Protein AF-A0A1I3AKM0-F1 (afdb_monomer_lite)

Secondary structure (DSSP, 8-state):
---HHHHHHT--TTTHHHHHHHHHHHHTT-HHHHHHHHHHHHHTS-SSHHHHHHHHHHHHHHHHHHHHHH-----PPPP---PPPHHHHHHHHHHHHHHTT-

Foldseek 3Di:
DDDLVVLLVPADPVCNVLSVVLVVCVVVLVLQVSLVSLVVSLVPDDDDPSSVVSVVSSVVSVVSVVCVVPNDDDPDDPPPPPDPDVVVVVVVVVVVVVVVVD

Sequence (102 aa):
MKTMHEILMVAPPQQVTRCKIAMVEMAHGYWAAAAATLENAINESEAGEWTLDCMQMRDFCMAMDKVKSEGIRGVEKPERRERPDASRVLVETAARVTLLHR

pLDDT: mean 85.93, std 16.94, range [49.41, 98.69]

Structure (mmCIF, N/CA/C/O backbone):
data_AF-A0A1I3AKM0-F1
#
_entry.id   AF-A0A1I3AKM0-F1
#
loop_
_atom_site.group_PDB
_atom_site.id
_atom_site.type_symbol
_atom_site.label_atom_id
_atom_site.label_alt_id
_atom_site.label_comp_id
_atom_site.label_asym_id
_atom_site.label_entity_id
_atom_site.label_seq_id
_atom_site.pdbx_PDB_ins_code
_atom_site.Cartn_x
_atom_site.Cartn_y
_atom_site.Cartn_z
_atom_site.occupancy
_atom_site.B_iso_or_equiv
_atom_site.auth_seq_id
_atom_site.auth_comp_id
_atom_site.auth_asym_id
_atom_site.auth_atom_id
_atom_site.pdbx_PDB_model_num
ATOM 1 N N . MET A 1 1 ? 9.129 9.542 3.952 1.00 86.44 1 MET A N 1
ATOM 2 C CA . MET A 1 1 ? 8.201 8.398 3.899 1.00 86.44 1 MET A CA 1
ATOM 3 C C . MET A 1 1 ? 8.660 7.387 4.932 1.00 86.44 1 MET A C 1
ATOM 5 O O . MET A 1 1 ? 9.835 7.032 4.899 1.00 86.44 1 MET A O 1
ATOM 9 N N . LYS A 1 2 ? 7.783 6.988 5.860 1.00 94.50 2 LYS A N 1
ATOM 10 C CA . LYS A 1 2 ? 8.059 5.897 6.808 1.00 94.50 2 LYS A CA 1
ATOM 11 C C . LYS A 1 2 ? 8.116 4.556 6.077 1.00 94.50 2 LYS A C 1
ATOM 13 O O . LYS A 1 2 ? 7.520 4.397 5.015 1.00 94.50 2 LYS A O 1
ATOM 18 N N . THR A 1 3 ? 8.819 3.588 6.640 1.00 96.75 3 THR A N 1
ATOM 19 C CA . THR A 1 3 ? 8.796 2.195 6.182 1.00 96.75 3 THR A CA 1
ATOM 20 C C . THR A 1 3 ? 7.476 1.521 6.559 1.00 96.75 3 THR A C 1
ATOM 22 O O . THR A 1 3 ? 6.804 1.919 7.511 1.00 96.75 3 THR A O 1
ATOM 25 N N . MET A 1 4 ? 7.115 0.441 5.857 1.00 97.12 4 MET A N 1
ATOM 26 C CA . MET A 1 4 ? 5.897 -0.313 6.182 1.00 97.12 4 MET A CA 1
ATOM 27 C C . MET A 1 4 ? 5.941 -0.910 7.600 1.00 97.12 4 MET A C 1
ATOM 29 O O . MET A 1 4 ? 4.913 -1.001 8.269 1.00 97.12 4 MET A O 1
ATOM 33 N N . HIS A 1 5 ? 7.134 -1.268 8.091 1.00 97.31 5 HIS A N 1
ATOM 34 C CA . HIS A 1 5 ? 7.315 -1.744 9.461 1.00 97.31 5 HIS A CA 1
ATOM 35 C C . HIS A 1 5 ? 7.031 -0.641 10.491 1.00 97.31 5 HIS A C 1
ATOM 37 O O . HIS A 1 5 ? 6.299 -0.878 11.446 1.00 97.31 5 HIS A O 1
ATOM 43 N N . GLU A 1 6 ? 7.538 0.576 10.282 1.00 98.06 6 GLU A N 1
ATOM 44 C CA . GLU A 1 6 ? 7.248 1.712 11.168 1.00 98.06 6 GLU A CA 1
ATOM 45 C C . GLU A 1 6 ? 5.752 2.048 11.188 1.00 98.06 6 GLU A C 1
ATOM 47 O O . GLU A 1 6 ? 5.199 2.273 12.261 1.00 98.06 6 GLU A O 1
ATOM 52 N N . ILE A 1 7 ? 5.080 2.009 10.031 1.00 98.00 7 ILE A N 1
ATOM 53 C CA . ILE A 1 7 ? 3.623 2.204 9.924 1.00 98.00 7 ILE A CA 1
ATOM 54 C C . ILE A 1 7 ? 2.862 1.124 10.706 1.00 98.00 7 ILE A C 1
ATOM 56 O O . ILE A 1 7 ? 1.887 1.428 11.390 1.00 98.00 7 ILE A O 1
ATOM 60 N N . LEU A 1 8 ? 3.313 -0.133 10.640 1.00 97.94 8 LEU A N 1
ATOM 61 C CA . LEU A 1 8 ? 2.723 -1.242 11.391 1.00 97.94 8 LEU A CA 1
ATOM 62 C C . LEU A 1 8 ? 2.869 -1.057 12.910 1.00 97.94 8 LEU A C 1
ATOM 64 O O . LEU A 1 8 ? 1.934 -1.363 13.646 1.00 97.94 8 LEU A O 1
ATOM 68 N N . MET A 1 9 ? 4.015 -0.563 13.387 1.00 97.88 9 MET A N 1
ATOM 69 C CA . MET A 1 9 ? 4.286 -0.414 14.825 1.00 97.88 9 MET A CA 1
ATOM 70 C C . MET A 1 9 ? 3.399 0.626 15.516 1.00 97.88 9 MET A C 1
ATOM 72 O O . MET A 1 9 ? 3.219 0.558 16.730 1.00 97.88 9 MET A O 1
ATOM 76 N N . VAL A 1 10 ? 2.836 1.565 14.755 1.00 97.44 10 VAL A N 1
ATOM 77 C CA . VAL A 1 10 ? 1.906 2.591 15.253 1.00 97.44 10 VAL A CA 1
ATOM 78 C C . VAL A 1 10 ? 0.479 2.407 14.725 1.00 97.44 10 VAL A C 1
ATOM 80 O O . VAL A 1 10 ? -0.344 3.312 14.844 1.00 97.44 10 VAL A O 1
ATOM 83 N N . ALA A 1 11 ? 0.172 1.253 14.126 1.00 97.12 11 ALA A N 1
ATOM 84 C CA . ALA A 1 11 ? -1.141 1.002 13.548 1.00 97.12 11 ALA A CA 1
ATOM 85 C C . ALA A 1 11 ? -2.236 0.875 14.623 1.00 97.12 11 ALA A C 1
ATOM 87 O O . ALA A 1 11 ? -2.015 0.219 15.648 1.00 97.12 11 ALA A O 1
ATOM 88 N N . PRO A 1 12 ? -3.447 1.413 14.375 1.00 96.50 12 PRO A N 1
ATOM 89 C CA . PRO A 1 12 ? -4.612 1.118 15.199 1.00 96.50 12 PRO A CA 1
ATOM 90 C C . PRO A 1 12 ? -4.834 -0.400 15.300 1.00 96.50 12 PRO A C 1
ATOM 92 O O . PRO A 1 12 ? -4.653 -1.097 14.294 1.00 96.50 12 PRO A O 1
ATOM 95 N N . PRO A 1 13 ? -5.267 -0.941 16.457 1.00 96.50 13 PRO A N 1
ATOM 96 C CA . PRO A 1 13 ? -5.420 -2.386 16.650 1.00 96.50 13 PRO A CA 1
ATOM 97 C C . PRO A 1 13 ? -6.241 -3.083 15.556 1.00 96.50 13 PRO A C 1
ATOM 99 O O . PRO A 1 13 ? -5.897 -4.183 15.126 1.00 96.50 13 PRO A O 1
ATOM 102 N N . GLN A 1 14 ? -7.287 -2.419 15.058 1.00 96.56 14 GLN A N 1
ATOM 103 C CA . GLN A 1 14 ? -8.177 -2.918 14.007 1.00 96.56 14 GLN A CA 1
ATOM 104 C C . GLN A 1 14 ? -7.475 -3.058 12.646 1.00 96.56 14 GLN A C 1
ATOM 106 O O . GLN A 1 14 ? -7.891 -3.870 11.823 1.00 96.56 14 GLN A O 1
ATOM 111 N N . GLN A 1 15 ? -6.396 -2.307 12.412 1.00 98.06 15 GLN A N 1
ATOM 112 C CA . GLN A 1 15 ? -5.675 -2.269 11.137 1.00 98.06 15 GLN A CA 1
ATOM 113 C C . GLN A 1 15 ? -4.368 -3.069 11.143 1.00 98.06 15 GLN A C 1
ATOM 115 O O . GLN A 1 15 ? -3.795 -3.307 10.080 1.00 98.06 15 GLN A O 1
ATOM 120 N N . VAL A 1 16 ? -3.920 -3.570 12.302 1.00 98.00 16 VAL A N 1
ATOM 121 C CA . VAL A 1 16 ? -2.681 -4.362 12.434 1.00 98.00 16 VAL A CA 1
ATOM 122 C C . VAL A 1 16 ? -2.635 -5.526 11.440 1.00 98.00 16 VAL A C 1
ATOM 124 O O . VAL A 1 16 ? -1.611 -5.755 10.794 1.00 98.00 16 VAL A O 1
ATOM 127 N N . THR A 1 17 ? -3.739 -6.260 11.282 1.00 98.12 17 THR A N 1
ATOM 128 C CA . THR A 1 17 ? -3.807 -7.388 10.341 1.00 98.12 17 THR A CA 1
ATOM 129 C C . THR A 1 17 ? -3.665 -6.925 8.893 1.00 98.12 17 THR A C 1
ATOM 131 O O . THR A 1 17 ? -2.900 -7.531 8.144 1.00 98.12 17 THR A O 1
ATOM 134 N N . ARG A 1 18 ? -4.317 -5.822 8.498 1.00 97.38 18 ARG A N 1
ATOM 135 C CA . ARG A 1 18 ? -4.186 -5.268 7.140 1.00 97.38 18 ARG A CA 1
ATOM 136 C C . ARG A 1 18 ? -2.773 -4.779 6.858 1.00 97.38 18 ARG A C 1
ATOM 138 O O . ARG A 1 18 ? -2.239 -5.078 5.797 1.00 97.38 18 ARG A O 1
ATOM 145 N N . CYS A 1 19 ? -2.122 -4.127 7.820 1.00 97.94 19 CYS A N 1
ATOM 146 C CA . CYS A 1 19 ? -0.722 -3.729 7.677 1.00 97.94 19 CYS A CA 1
ATOM 147 C C . CYS A 1 19 ? 0.210 -4.927 7.479 1.00 97.94 19 CYS A C 1
ATOM 149 O O . CYS A 1 19 ? 1.123 -4.864 6.659 1.00 97.94 19 CYS A O 1
ATOM 151 N N . LYS A 1 20 ? -0.021 -6.036 8.192 1.00 98.50 20 LYS A N 1
ATOM 152 C CA . LYS A 1 20 ? 0.755 -7.269 7.995 1.00 98.50 20 LYS A CA 1
ATOM 153 C C . LYS A 1 20 ? 0.538 -7.860 6.603 1.00 98.50 20 LYS A C 1
ATOM 155 O O . LYS A 1 20 ? 1.512 -8.269 5.980 1.00 98.50 20 LYS A O 1
ATOM 160 N N . ILE A 1 21 ? -0.705 -7.876 6.116 1.00 98.50 21 ILE A N 1
ATOM 161 C CA . ILE A 1 21 ? -1.033 -8.337 4.759 1.00 9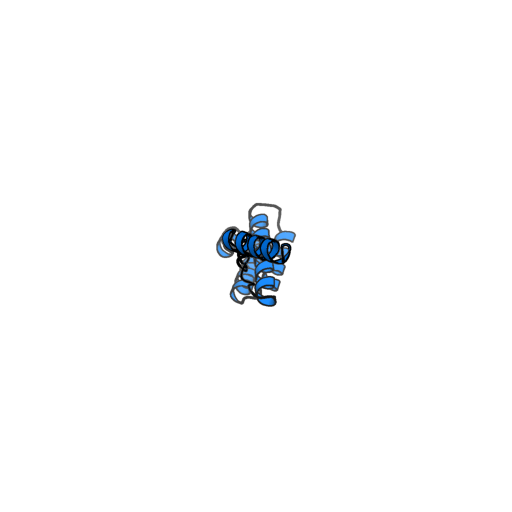8.50 21 ILE A CA 1
ATOM 162 C C . ILE A 1 21 ? -0.321 -7.466 3.720 1.00 98.50 21 ILE A C 1
ATOM 164 O O . ILE A 1 21 ? 0.440 -8.003 2.921 1.00 98.50 21 ILE A O 1
ATOM 168 N N . ALA A 1 22 ? -0.462 -6.140 3.802 1.00 98.38 22 ALA A N 1
ATOM 169 C CA . ALA A 1 22 ? 0.203 -5.210 2.891 1.00 98.38 22 ALA A CA 1
ATOM 170 C C . ALA A 1 22 ? 1.730 -5.405 2.887 1.00 98.38 22 ALA A C 1
ATOM 172 O O . ALA A 1 22 ? 2.351 -5.454 1.830 1.00 98.38 22 ALA A O 1
ATOM 173 N N . MET A 1 23 ? 2.346 -5.602 4.059 1.00 98.06 23 MET A N 1
ATOM 174 C CA . MET A 1 23 ? 3.785 -5.862 4.166 1.00 98.06 23 MET A CA 1
ATOM 175 C C . MET A 1 23 ? 4.207 -7.154 3.445 1.00 98.06 23 MET A C 1
ATOM 177 O O . MET A 1 23 ? 5.254 -7.181 2.798 1.00 98.06 23 MET A O 1
ATOM 181 N N . VAL A 1 24 ? 3.395 -8.212 3.523 1.00 98.50 24 VAL A N 1
ATOM 182 C CA . VAL A 1 24 ? 3.634 -9.475 2.805 1.00 98.50 24 VAL A CA 1
ATOM 183 C C . VAL A 1 24 ? 3.430 -9.296 1.298 1.00 98.50 24 VAL A C 1
ATOM 185 O O . VAL A 1 24 ? 4.276 -9.720 0.514 1.00 98.50 24 VAL A O 1
ATOM 188 N N . GLU A 1 25 ? 2.362 -8.619 0.873 1.00 98.50 25 GLU A N 1
ATOM 189 C CA . GLU A 1 25 ? 2.096 -8.314 -0.541 1.00 98.50 25 GLU A CA 1
ATOM 190 C C . GLU A 1 25 ? 3.250 -7.525 -1.174 1.00 98.50 25 GLU A C 1
ATOM 192 O O . GLU A 1 25 ? 3.729 -7.881 -2.254 1.00 98.50 25 GLU A O 1
ATOM 197 N N . MET A 1 26 ? 3.764 -6.513 -0.467 1.00 98.06 26 MET A N 1
ATOM 198 C CA . MET A 1 26 ? 4.948 -5.753 -0.874 1.00 98.06 26 MET A CA 1
ATOM 199 C C . MET A 1 26 ? 6.189 -6.643 -0.985 1.00 98.06 26 MET A C 1
ATOM 201 O O . MET A 1 26 ? 6.917 -6.553 -1.971 1.00 98.06 26 MET A O 1
ATOM 205 N N . ALA A 1 27 ? 6.426 -7.530 -0.013 1.00 97.56 27 ALA A N 1
ATOM 206 C CA . ALA A 1 27 ? 7.574 -8.439 -0.035 1.00 97.56 27 ALA A CA 1
ATOM 207 C C . ALA A 1 27 ? 7.541 -9.409 -1.231 1.00 97.56 27 ALA A C 1
ATOM 209 O O . ALA A 1 27 ? 8.590 -9.783 -1.752 1.00 97.56 27 ALA A O 1
ATOM 210 N N . HIS A 1 28 ? 6.347 -9.775 -1.702 1.00 97.88 28 HIS A N 1
ATOM 211 C CA . HIS A 1 28 ? 6.157 -10.589 -2.905 1.00 97.88 28 HIS A CA 1
ATOM 212 C C . HIS A 1 28 ? 6.099 -9.776 -4.211 1.00 97.88 28 HIS A C 1
ATOM 214 O O . HIS A 1 28 ? 5.988 -10.354 -5.293 1.00 97.88 28 HIS A O 1
ATOM 220 N N . GLY A 1 29 ? 6.178 -8.444 -4.148 1.00 97.56 29 GLY A N 1
ATOM 221 C CA . GLY A 1 29 ? 6.071 -7.573 -5.320 1.00 97.56 29 GLY A CA 1
ATOM 222 C C . GLY A 1 29 ? 4.660 -7.512 -5.920 1.00 97.56 29 GLY A C 1
ATOM 223 O O . GLY A 1 29 ? 4.498 -7.229 -7.116 1.00 97.56 29 GLY A O 1
ATOM 224 N N . TYR A 1 30 ? 3.630 -7.795 -5.118 1.00 98.31 30 TYR A N 1
ATOM 225 C CA . TYR A 1 30 ? 2.218 -7.619 -5.465 1.00 98.31 30 TYR A CA 1
ATOM 226 C C . TYR A 1 30 ? 1.780 -6.178 -5.179 1.00 98.31 30 TYR A C 1
ATOM 228 O O . TYR A 1 30 ? 0.937 -5.912 -4.327 1.00 98.31 30 TYR A O 1
ATOM 236 N N . TRP A 1 31 ? 2.386 -5.233 -5.899 1.00 98.25 31 TRP A N 1
ATOM 237 C CA . TRP A 1 31 ? 2.271 -3.798 -5.635 1.00 98.25 31 TRP A CA 1
ATOM 238 C C . TRP A 1 31 ? 0.838 -3.256 -5.739 1.00 98.25 31 TRP A C 1
ATOM 240 O O . TRP A 1 31 ? 0.396 -2.551 -4.835 1.00 98.25 31 TRP A O 1
ATOM 250 N N . ALA A 1 32 ? 0.085 -3.630 -6.780 1.00 98.25 32 ALA A N 1
ATOM 251 C CA . ALA A 1 32 ? -1.325 -3.251 -6.905 1.00 98.25 32 ALA A CA 1
ATOM 252 C C . ALA A 1 32 ? -2.199 -3.774 -5.747 1.00 98.25 32 ALA A C 1
ATOM 254 O O . ALA A 1 32 ? -3.062 -3.050 -5.253 1.00 98.25 32 ALA A O 1
ATOM 255 N N . ALA A 1 33 ? -1.956 -5.008 -5.285 1.00 98.50 33 ALA A N 1
ATOM 256 C CA . ALA A 1 33 ? -2.688 -5.591 -4.159 1.00 98.50 33 ALA A CA 1
ATOM 257 C C . ALA A 1 33 ? -2.362 -4.858 -2.850 1.00 98.50 33 ALA A C 1
ATOM 259 O O . ALA A 1 33 ? -3.275 -4.424 -2.154 1.00 98.50 33 ALA A O 1
ATOM 260 N N . ALA A 1 34 ? -1.075 -4.594 -2.593 1.00 98.62 34 ALA A N 1
ATOM 261 C CA . ALA A 1 34 ? -0.636 -3.812 -1.439 1.00 98.62 34 ALA A CA 1
ATOM 262 C C . ALA A 1 34 ? -1.272 -2.413 -1.406 1.00 98.62 34 ALA A C 1
ATOM 264 O O . ALA A 1 34 ? -1.754 -1.976 -0.360 1.00 98.62 34 ALA A O 1
ATOM 265 N N . ALA A 1 35 ? -1.327 -1.723 -2.552 1.00 98.62 35 ALA A N 1
ATOM 266 C CA . ALA A 1 35 ? -1.998 -0.430 -2.662 1.00 98.62 35 ALA A CA 1
ATOM 267 C C . ALA A 1 35 ? -3.495 -0.528 -2.319 1.00 98.62 35 ALA A C 1
ATOM 269 O O . ALA A 1 35 ? -3.991 0.288 -1.546 1.00 98.62 35 ALA A O 1
ATOM 270 N N . ALA A 1 36 ? -4.205 -1.537 -2.832 1.00 98.69 36 ALA A N 1
ATOM 271 C CA . ALA A 1 36 ? -5.620 -1.747 -2.521 1.00 98.69 36 ALA A CA 1
ATOM 272 C C . ALA A 1 36 ? -5.853 -2.079 -1.034 1.00 98.69 36 ALA A C 1
ATOM 274 O O . ALA A 1 36 ? -6.783 -1.559 -0.417 1.00 98.69 36 ALA A O 1
ATOM 275 N N . THR A 1 37 ? -4.990 -2.898 -0.429 1.00 98.56 37 THR A N 1
ATOM 276 C CA . THR A 1 37 ? -5.045 -3.214 1.005 1.00 98.56 37 THR A CA 1
ATOM 277 C C . THR A 1 37 ? -4.862 -1.959 1.862 1.00 98.56 37 THR A C 1
ATOM 279 O O . THR A 1 37 ? -5.610 -1.758 2.823 1.00 98.56 37 THR A O 1
ATOM 282 N N . LEU A 1 38 ? -3.905 -1.095 1.507 1.00 98.31 38 LEU A N 1
ATOM 283 C CA . LEU A 1 38 ? -3.672 0.177 2.198 1.00 98.31 38 LEU A CA 1
ATOM 284 C C . LEU A 1 38 ? -4.830 1.160 2.000 1.00 98.31 38 LEU A C 1
ATOM 286 O O . LEU A 1 38 ? -5.242 1.797 2.964 1.00 98.31 38 LEU A O 1
ATOM 290 N N . GLU A 1 39 ? -5.398 1.240 0.796 1.00 98.56 39 GLU A N 1
ATOM 291 C CA . GLU A 1 39 ? -6.580 2.059 0.501 1.00 98.56 39 GLU A CA 1
ATOM 292 C C . GLU A 1 39 ? -7.773 1.676 1.387 1.00 98.56 39 GLU A C 1
ATOM 294 O O . GLU A 1 39 ? -8.413 2.536 1.988 1.00 98.56 39 GLU A O 1
ATOM 299 N N . ASN A 1 40 ? -8.034 0.377 1.547 1.00 98.25 40 ASN A N 1
ATOM 300 C CA . ASN A 1 40 ? -9.085 -0.100 2.447 1.00 98.25 40 ASN A CA 1
ATOM 301 C C . ASN A 1 40 ? -8.797 0.272 3.908 1.00 98.25 40 ASN A C 1
ATOM 303 O O . ASN A 1 40 ? -9.693 0.706 4.628 1.00 98.25 40 ASN A O 1
ATOM 307 N N . ALA A 1 41 ? -7.544 0.138 4.349 1.00 97.50 41 ALA A N 1
ATOM 308 C CA . ALA A 1 41 ? -7.152 0.500 5.708 1.00 97.50 41 ALA A CA 1
ATOM 309 C C . ALA A 1 41 ? -7.322 2.006 5.982 1.00 97.50 41 ALA A C 1
ATOM 311 O O . ALA A 1 41 ? -7.766 2.378 7.067 1.00 97.50 41 ALA A O 1
ATOM 312 N N . ILE A 1 42 ? -7.018 2.858 4.997 1.00 98.06 42 ILE A N 1
ATOM 313 C CA . ILE A 1 42 ? -7.227 4.313 5.046 1.00 98.06 42 ILE A CA 1
ATOM 314 C C . ILE A 1 42 ? -8.717 4.639 5.172 1.00 98.06 42 ILE A C 1
ATOM 316 O O . ILE A 1 42 ? -9.101 5.377 6.074 1.00 98.06 42 ILE A O 1
ATOM 320 N N . ASN A 1 43 ? -9.552 4.061 4.304 1.00 97.62 43 ASN A N 1
ATOM 321 C CA . ASN A 1 43 ? -10.988 4.353 4.251 1.00 97.62 43 ASN A CA 1
ATOM 322 C C . ASN A 1 43 ? -11.756 3.884 5.497 1.00 97.62 43 ASN A C 1
ATOM 324 O O . ASN A 1 43 ? -12.794 4.448 5.833 1.00 97.62 43 ASN A O 1
ATOM 328 N N . GLU A 1 44 ? -11.252 2.863 6.189 1.00 96.06 44 GLU A N 1
ATOM 329 C CA . GLU A 1 44 ? -11.851 2.336 7.420 1.00 96.06 44 GLU A CA 1
ATOM 330 C C . GLU A 1 44 ? -11.283 2.953 8.708 1.00 96.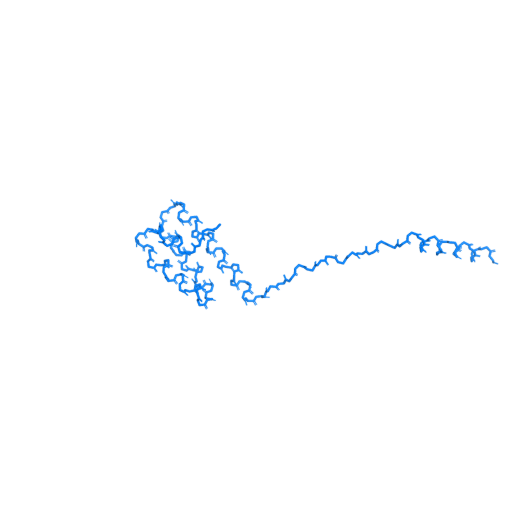06 44 GLU A C 1
ATOM 332 O O . GLU A 1 44 ? -11.663 2.537 9.804 1.00 96.06 44 GLU A O 1
ATOM 337 N N . SER A 1 45 ? -10.355 3.904 8.608 1.00 94.38 45 SER A N 1
ATOM 338 C CA . SER A 1 45 ? -9.706 4.517 9.769 1.00 94.38 45 SER A CA 1
ATOM 339 C C . SER A 1 45 ? -10.089 5.980 9.926 1.00 94.38 45 SER A C 1
ATOM 341 O O . SER A 1 45 ? -10.408 6.673 8.962 1.00 94.38 45 SER A O 1
ATOM 343 N N . GLU A 1 46 ? -10.020 6.476 11.160 1.00 92.50 46 GLU A N 1
ATOM 344 C CA . GLU A 1 46 ? -10.138 7.909 11.412 1.00 92.50 46 GLU A CA 1
ATOM 345 C C . GLU A 1 46 ? -8.970 8.670 10.764 1.00 92.50 46 GLU A C 1
ATOM 347 O O . GLU A 1 46 ? -7.854 8.159 10.612 1.00 92.50 46 GLU A O 1
ATOM 352 N N . ALA A 1 47 ? -9.225 9.913 10.356 1.00 92.50 47 ALA A N 1
ATOM 353 C CA . ALA A 1 47 ? -8.189 10.762 9.788 1.00 92.50 47 ALA A CA 1
ATOM 354 C C . ALA A 1 47 ? -7.115 11.076 10.844 1.00 92.50 47 ALA A C 1
ATOM 356 O O . ALA A 1 47 ? -7.427 11.463 11.968 1.00 92.50 47 ALA A O 1
ATOM 357 N N . GLY A 1 48 ? -5.841 10.947 10.473 1.00 94.75 48 GLY A N 1
ATOM 358 C CA . GLY A 1 48 ? -4.720 11.196 11.376 1.00 94.75 48 GLY A CA 1
ATOM 359 C C . GLY A 1 48 ? -3.367 10.946 10.718 1.00 94.75 48 GLY A C 1
ATOM 360 O O . GLY A 1 48 ? -3.292 10.583 9.543 1.00 94.75 48 GLY A O 1
ATOM 361 N N . GLU A 1 49 ? -2.289 11.126 11.484 1.00 95.81 49 GLU A N 1
ATOM 362 C CA . GLU A 1 49 ? -0.912 10.979 10.985 1.00 95.81 49 GLU A CA 1
ATOM 363 C C . GLU A 1 49 ? -0.647 9.593 10.390 1.00 95.81 49 GLU A C 1
ATOM 365 O O . GLU A 1 49 ? -0.079 9.482 9.307 1.00 95.81 49 GLU A O 1
ATOM 370 N N . TRP A 1 50 ? -1.128 8.538 11.051 1.00 97.25 50 TRP A N 1
ATOM 371 C CA . TRP A 1 50 ? -0.982 7.168 10.560 1.00 97.25 50 TRP A CA 1
ATOM 372 C C . TRP A 1 50 ? -1.657 6.958 9.196 1.00 97.25 50 TRP A C 1
ATOM 374 O O . TRP A 1 50 ? -1.098 6.313 8.307 1.00 97.25 50 TRP A O 1
ATOM 384 N N . THR A 1 51 ? -2.837 7.546 9.004 1.00 97.69 51 THR A N 1
ATOM 385 C CA . THR A 1 51 ? -3.585 7.484 7.745 1.00 97.69 51 THR A CA 1
ATOM 386 C C . THR A 1 51 ? -2.822 8.200 6.628 1.00 97.69 51 THR A C 1
ATOM 388 O O . THR A 1 51 ? -2.726 7.675 5.521 1.00 97.69 51 THR A O 1
ATOM 391 N N . LEU A 1 52 ? -2.195 9.347 6.920 1.00 97.81 52 LEU A N 1
ATOM 392 C CA . LEU A 1 52 ? -1.329 10.055 5.967 1.00 97.81 52 LEU A CA 1
ATOM 393 C C . LEU A 1 52 ? -0.094 9.230 5.584 1.00 97.81 52 LEU A C 1
ATOM 395 O O . LEU A 1 52 ? 0.261 9.170 4.405 1.00 97.81 52 LEU A O 1
ATOM 399 N N . ASP A 1 53 ? 0.538 8.561 6.549 1.00 98.19 53 ASP A N 1
ATOM 400 C CA . ASP A 1 53 ? 1.657 7.658 6.269 1.00 98.19 53 ASP A CA 1
ATOM 401 C C . ASP A 1 53 ? 1.219 6.487 5.369 1.00 98.19 53 ASP A C 1
ATOM 403 O O . ASP A 1 53 ? 1.924 6.132 4.420 1.00 98.19 53 ASP A O 1
ATOM 407 N N . CYS A 1 54 ? 0.028 5.925 5.609 1.00 98.06 54 CYS A N 1
ATOM 408 C CA . CYS A 1 54 ? -0.552 4.888 4.754 1.00 98.06 54 CYS A CA 1
ATOM 409 C C . CYS A 1 54 ? -0.831 5.400 3.337 1.00 98.06 54 CYS A C 1
ATOM 411 O O . CYS A 1 54 ? -0.553 4.682 2.378 1.00 98.06 54 CYS A O 1
ATOM 413 N N . MET A 1 55 ? -1.326 6.635 3.180 1.00 98.38 55 MET A N 1
ATOM 414 C CA . MET A 1 55 ? -1.551 7.248 1.863 1.00 98.38 55 MET A CA 1
ATOM 415 C C . MET A 1 55 ? -0.240 7.382 1.084 1.00 98.38 55 MET A C 1
ATOM 417 O O . MET A 1 55 ? -0.176 6.998 -0.081 1.00 98.38 55 MET A O 1
ATOM 421 N N . GLN A 1 56 ? 0.832 7.845 1.736 1.00 98.38 56 GLN A N 1
ATOM 422 C CA . GLN A 1 56 ? 2.153 7.929 1.104 1.00 98.38 56 GLN A CA 1
ATOM 423 C C . GLN A 1 56 ? 2.672 6.549 0.679 1.00 98.38 56 GLN A C 1
ATOM 425 O O . GLN A 1 56 ? 3.211 6.399 -0.418 1.00 98.38 56 GLN A O 1
ATOM 430 N N . MET A 1 57 ? 2.497 5.530 1.526 1.00 98.50 57 MET A N 1
ATOM 431 C CA . MET A 1 57 ? 2.918 4.165 1.207 1.00 98.50 57 MET A CA 1
ATOM 432 C C . MET A 1 57 ? 2.078 3.537 0.083 1.00 98.50 57 MET A C 1
ATOM 434 O O . MET A 1 57 ? 2.618 2.833 -0.772 1.00 98.50 57 MET A O 1
ATOM 438 N N . ARG A 1 58 ? 0.771 3.815 0.038 1.00 98.56 58 ARG A N 1
ATOM 439 C CA . ARG A 1 58 ? -0.122 3.409 -1.057 1.00 98.56 58 ARG A CA 1
ATOM 440 C C . ARG A 1 58 ? 0.346 4.007 -2.380 1.00 98.56 58 ARG A C 1
ATOM 442 O O . ARG A 1 58 ? 0.484 3.276 -3.359 1.00 98.56 58 ARG A O 1
ATOM 449 N N . ASP A 1 59 ? 0.628 5.307 -2.401 1.00 98.44 59 ASP A N 1
ATOM 450 C CA . ASP A 1 59 ? 1.084 6.008 -3.606 1.00 98.44 59 ASP A CA 1
ATOM 451 C C . ASP A 1 59 ? 2.434 5.459 -4.086 1.00 98.44 59 ASP A C 1
ATOM 453 O O . ASP A 1 59 ? 2.648 5.263 -5.284 1.00 98.44 59 ASP A O 1
ATOM 457 N N . PHE A 1 60 ? 3.324 5.119 -3.149 1.00 97.94 60 PHE A N 1
ATOM 458 C CA . PHE A 1 60 ? 4.560 4.407 -3.458 1.00 97.94 60 PHE A CA 1
ATOM 459 C C . PHE A 1 60 ? 4.294 3.036 -4.096 1.00 97.94 60 PHE A C 1
ATOM 461 O O . PHE A 1 60 ? 4.894 2.715 -5.122 1.00 97.94 60 PHE A O 1
ATOM 468 N N . CYS A 1 61 ? 3.370 2.240 -3.549 1.00 98.25 61 CYS A N 1
ATOM 469 C CA . CYS A 1 61 ? 2.998 0.950 -4.135 1.00 98.25 61 CYS A CA 1
ATOM 470 C C . CYS A 1 61 ? 2.442 1.116 -5.559 1.00 98.25 61 CYS A C 1
ATOM 472 O O . CYS A 1 61 ? 2.839 0.377 -6.456 1.00 98.25 61 CYS A O 1
ATOM 474 N N . MET A 1 62 ? 1.604 2.126 -5.809 1.00 98.19 62 MET A N 1
ATOM 475 C CA . MET A 1 62 ? 1.115 2.432 -7.159 1.00 98.19 62 MET A CA 1
ATOM 476 C C . MET A 1 62 ? 2.252 2.803 -8.121 1.00 98.19 62 MET A C 1
ATOM 478 O O . MET A 1 62 ? 2.287 2.332 -9.259 1.00 98.19 62 MET A O 1
ATOM 482 N N . ALA A 1 63 ? 3.219 3.606 -7.669 1.00 96.88 63 ALA A N 1
ATOM 483 C CA . ALA A 1 63 ? 4.394 3.941 -8.469 1.00 96.88 63 ALA A CA 1
ATOM 484 C C . ALA A 1 63 ? 5.246 2.700 -8.786 1.00 96.88 63 ALA A C 1
ATOM 486 O O . ALA A 1 63 ? 5.710 2.544 -9.915 1.00 96.88 63 ALA A O 1
ATOM 487 N N . MET A 1 64 ? 5.417 1.790 -7.824 1.00 96.62 64 MET A N 1
ATOM 488 C CA . MET A 1 64 ? 6.148 0.536 -8.026 1.00 96.62 64 MET A CA 1
ATOM 489 C C . MET A 1 64 ? 5.429 -0.423 -8.974 1.00 96.62 64 MET A C 1
ATOM 491 O O . MET A 1 64 ? 6.087 -1.084 -9.776 1.00 96.62 64 MET A O 1
ATOM 495 N N . ASP A 1 65 ? 4.099 -0.476 -8.935 1.00 97.00 65 ASP A N 1
ATOM 496 C CA . ASP A 1 65 ? 3.308 -1.253 -9.892 1.00 97.00 65 ASP A CA 1
ATOM 497 C C . ASP A 1 65 ? 3.490 -0.723 -11.321 1.00 97.00 65 ASP A C 1
ATOM 499 O O . ASP A 1 65 ? 3.770 -1.479 -12.257 1.00 97.00 65 ASP A O 1
ATOM 503 N N . LYS A 1 66 ? 3.472 0.607 -11.471 1.00 94.94 66 LYS A N 1
ATOM 504 C CA . LYS A 1 66 ? 3.785 1.263 -12.740 1.00 94.94 66 LYS A CA 1
ATOM 505 C C . LYS A 1 66 ? 5.195 0.919 -13.218 1.00 94.94 66 LYS A C 1
ATOM 507 O O . LYS A 1 66 ? 5.363 0.482 -14.349 1.00 94.94 66 LYS A O 1
ATOM 512 N N . VAL A 1 67 ? 6.204 1.030 -12.355 1.00 94.12 67 VAL A N 1
ATOM 513 C CA . VAL A 1 67 ? 7.589 0.658 -12.695 1.00 94.12 67 VAL A CA 1
ATOM 514 C C . VAL A 1 67 ? 7.705 -0.822 -13.067 1.00 94.12 67 VAL A C 1
ATOM 516 O O . VAL A 1 67 ? 8.425 -1.161 -14.002 1.00 94.12 67 VAL A O 1
ATOM 519 N N . LYS A 1 68 ? 6.989 -1.716 -12.378 1.00 91.38 68 LYS A N 1
ATOM 520 C CA . LYS A 1 68 ? 6.965 -3.150 -12.694 1.00 91.38 68 LYS A CA 1
ATOM 521 C C . LYS A 1 68 ? 6.375 -3.419 -14.081 1.00 91.38 68 LYS A C 1
ATOM 523 O O . LYS A 1 68 ? 6.867 -4.305 -14.773 1.00 91.38 68 LYS A O 1
ATOM 528 N N . SER A 1 69 ? 5.336 -2.682 -14.470 1.00 89.88 69 SER A N 1
ATOM 529 C CA . SER A 1 69 ? 4.652 -2.863 -15.758 1.00 89.88 69 SER A CA 1
ATOM 530 C C . SER A 1 69 ? 5.355 -2.174 -16.936 1.00 89.88 69 SER A C 1
ATOM 532 O O . SER A 1 69 ? 5.415 -2.740 -18.024 1.00 89.88 69 SER A O 1
ATOM 534 N N . GLU A 1 70 ? 5.919 -0.983 -16.729 1.00 91.12 70 GLU A N 1
ATOM 535 C CA . GLU A 1 70 ? 6.498 -0.145 -17.792 1.00 91.12 70 GLU A CA 1
ATOM 536 C C . GLU A 1 70 ? 8.036 -0.177 -17.840 1.00 91.12 70 GLU A C 1
ATOM 538 O O . GLU A 1 70 ? 8.636 0.255 -18.829 1.00 91.12 70 GLU A O 1
ATOM 543 N N . GLY A 1 71 ? 8.685 -0.679 -16.788 1.00 85.38 71 GLY A N 1
ATOM 544 C CA . GLY A 1 71 ? 10.130 -0.591 -16.590 1.00 85.38 71 GLY A CA 1
ATOM 545 C C . GLY A 1 71 ? 10.602 0.801 -16.145 1.00 85.38 71 GLY A C 1
ATOM 546 O O . GLY A 1 71 ? 9.849 1.775 -16.107 1.00 85.38 71 GLY A O 1
ATOM 547 N N . ILE A 1 72 ? 11.889 0.912 -15.803 1.00 82.56 72 ILE A N 1
ATOM 548 C CA . ILE A 1 72 ? 12.526 2.196 -15.475 1.00 82.56 72 ILE A CA 1
ATOM 549 C C . ILE A 1 72 ? 13.091 2.786 -16.767 1.00 82.56 72 ILE A C 1
ATOM 551 O O . ILE A 1 72 ? 14.088 2.290 -17.293 1.00 82.56 72 ILE A O 1
ATOM 555 N N . ARG A 1 73 ? 12.487 3.862 -17.281 1.00 75.44 73 ARG A N 1
ATOM 556 C CA . ARG A 1 73 ? 13.111 4.651 -18.352 1.00 75.44 73 ARG A CA 1
ATOM 557 C C . ARG A 1 73 ? 14.161 5.571 -17.740 1.00 75.44 73 ARG A C 1
ATOM 559 O O . ARG A 1 73 ? 13.846 6.378 -16.868 1.00 75.44 73 ARG A O 1
ATOM 566 N N . GLY A 1 74 ? 15.409 5.439 -18.183 1.00 70.88 74 GLY A N 1
ATOM 567 C CA . GLY A 1 74 ? 16.466 6.373 -17.808 1.00 70.88 74 GLY A CA 1
ATOM 568 C C . GLY A 1 74 ? 16.129 7.783 -18.290 1.00 70.88 74 GLY A C 1
ATOM 569 O O . GLY A 1 74 ? 15.552 7.956 -19.362 1.00 70.88 74 GLY A O 1
ATOM 570 N N . VAL A 1 75 ? 16.488 8.799 -17.505 1.00 64.75 75 VAL A N 1
ATOM 571 C CA . VAL A 1 75 ? 16.470 10.185 -17.982 1.00 64.75 75 VAL A CA 1
ATOM 572 C C . VAL A 1 75 ? 17.549 10.289 -19.054 1.00 64.75 75 VAL A C 1
ATOM 574 O O . VAL A 1 75 ? 18.738 10.339 -18.733 1.00 64.75 75 VAL A O 1
ATOM 577 N N . GLU A 1 76 ? 17.158 10.270 -20.326 1.00 62.53 76 GLU A N 1
ATOM 578 C CA . GLU A 1 76 ? 18.087 10.581 -21.406 1.00 62.53 76 GLU A CA 1
ATOM 579 C C . GLU A 1 76 ? 18.602 12.002 -21.182 1.00 62.53 76 GLU A C 1
ATOM 581 O O . GLU A 1 76 ? 17.847 12.977 -21.134 1.00 62.53 76 GLU A O 1
ATOM 586 N N . LYS A 1 77 ? 19.914 12.111 -20.963 1.00 61.22 77 LYS A N 1
ATOM 587 C CA . LYS A 1 77 ? 20.591 13.398 -20.861 1.00 61.22 77 LYS A CA 1
ATOM 588 C C . LYS A 1 77 ? 20.361 14.085 -22.209 1.00 61.22 77 LYS A C 1
ATOM 590 O O . LYS A 1 77 ? 20.762 13.495 -23.211 1.00 61.22 77 LYS A O 1
ATOM 595 N N . PRO A 1 78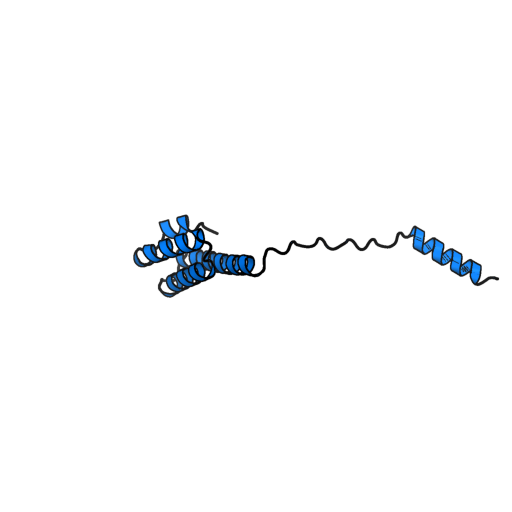 ? 19.721 15.267 -22.270 1.00 60.84 78 PRO A N 1
ATOM 596 C CA . PRO A 1 78 ? 19.475 15.909 -23.550 1.00 60.84 78 PRO A CA 1
ATOM 597 C C . PRO A 1 78 ? 20.823 16.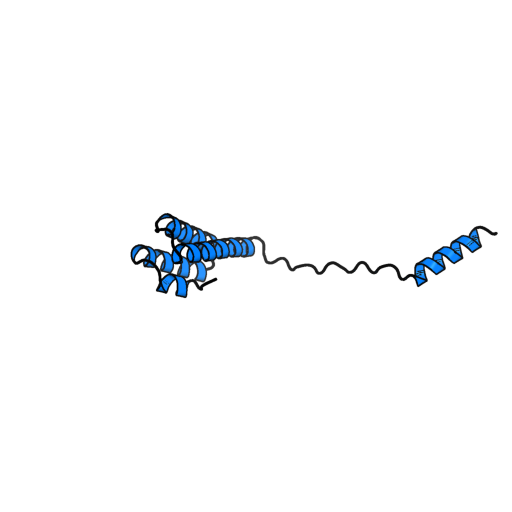065 -24.245 1.00 60.84 78 PRO A C 1
ATOM 599 O O . PRO A 1 78 ? 21.746 16.653 -23.666 1.00 60.84 78 PRO A O 1
ATOM 602 N N . GLU A 1 79 ? 20.954 15.474 -25.437 1.00 56.44 79 GLU A N 1
ATOM 603 C CA . GLU A 1 79 ? 22.120 15.673 -26.285 1.00 56.44 79 GLU A CA 1
ATOM 604 C C . GLU A 1 79 ? 22.379 17.175 -26.322 1.00 56.44 79 GLU A C 1
ATOM 606 O O . GLU A 1 79 ? 21.510 17.968 -26.706 1.00 56.44 79 GLU A O 1
ATOM 611 N N . ARG A 1 80 ? 23.566 17.591 -25.862 1.00 59.34 80 ARG A N 1
ATOM 612 C CA . ARG A 1 80 ? 24.029 18.942 -26.147 1.00 59.34 80 ARG A CA 1
ATOM 613 C C . ARG A 1 80 ? 24.023 19.036 -27.664 1.00 59.34 80 ARG A C 1
ATOM 615 O O . ARG A 1 80 ? 24.924 18.507 -28.301 1.00 59.34 80 ARG A O 1
ATOM 622 N N . ARG A 1 81 ? 23.032 19.724 -28.234 1.00 56.66 81 ARG A N 1
ATOM 623 C CA . ARG A 1 81 ? 23.182 20.321 -29.556 1.00 56.66 81 ARG A CA 1
ATOM 624 C C . ARG A 1 81 ? 24.432 21.182 -29.458 1.00 56.66 81 ARG A C 1
ATOM 626 O O . ARG A 1 81 ? 24.392 22.253 -28.847 1.00 56.66 81 ARG A O 1
ATOM 633 N N . GLU A 1 82 ? 25.550 20.668 -29.961 1.00 60.22 82 GLU A N 1
ATOM 634 C CA . GLU A 1 82 ? 26.743 21.464 -30.183 1.00 60.22 82 GLU A CA 1
ATOM 635 C C . GLU A 1 82 ? 26.284 22.677 -30.983 1.00 60.22 82 GLU A C 1
ATOM 637 O O . GLU A 1 82 ? 25.762 22.558 -32.094 1.00 60.22 82 GLU A O 1
ATOM 642 N N . ARG A 1 83 ? 26.378 23.861 -30.369 1.00 63.88 83 ARG A N 1
ATOM 643 C CA . ARG A 1 83 ? 26.258 25.091 -31.141 1.00 63.88 83 ARG A CA 1
ATOM 644 C C . ARG A 1 83 ? 27.353 25.006 -32.203 1.00 63.88 83 ARG A C 1
ATOM 646 O O . ARG A 1 83 ? 28.484 24.694 -31.824 1.00 63.88 83 ARG A O 1
ATOM 653 N N . PRO A 1 84 ? 27.045 25.235 -33.488 1.00 59.72 84 PRO A N 1
ATOM 654 C CA . PRO A 1 84 ? 28.069 25.192 -34.515 1.00 59.72 84 PRO A CA 1
ATOM 655 C C . PRO A 1 84 ? 29.194 26.147 -34.116 1.00 59.72 84 PRO A C 1
ATOM 657 O O . PRO A 1 84 ? 28.938 27.294 -33.743 1.00 59.72 84 PRO A O 1
ATOM 660 N N . ASP A 1 85 ? 30.422 25.629 -34.134 1.00 60.69 85 ASP A N 1
ATOM 661 C CA . ASP A 1 85 ? 31.636 26.398 -33.885 1.00 60.69 85 ASP A CA 1
ATOM 662 C C . ASP A 1 85 ? 31.608 27.649 -34.774 1.00 60.69 85 ASP A C 1
ATOM 664 O O . ASP A 1 85 ? 31.458 27.552 -35.997 1.00 60.69 85 ASP A O 1
ATOM 668 N N . ALA A 1 86 ? 31.708 28.831 -34.157 1.00 62.47 86 ALA A N 1
ATOM 669 C CA . ALA A 1 86 ? 31.660 30.119 -34.848 1.00 62.47 86 ALA A CA 1
ATOM 670 C C . ALA A 1 86 ? 32.710 30.207 -35.970 1.00 62.47 86 ALA A C 1
ATOM 672 O O . ALA A 1 86 ? 32.496 30.885 -36.978 1.00 62.47 86 ALA A O 1
ATOM 673 N N . SER A 1 87 ? 33.802 29.449 -35.840 1.00 60.44 87 SER A N 1
ATOM 674 C CA . SER A 1 87 ? 34.846 29.311 -36.855 1.00 60.44 87 SER A CA 1
ATOM 675 C C . SER A 1 87 ? 34.315 28.710 -38.162 1.00 60.44 87 SER A C 1
ATOM 677 O O . SER A 1 87 ? 34.706 29.133 -39.246 1.00 60.44 87 SER A O 1
ATOM 679 N N . ARG A 1 88 ? 33.369 27.766 -38.086 1.00 59.09 88 ARG A N 1
ATOM 680 C CA . ARG A 1 88 ? 32.779 27.085 -39.250 1.00 59.09 88 ARG A CA 1
ATOM 681 C C . ARG A 1 88 ? 31.821 27.998 -40.027 1.00 59.09 88 ARG A C 1
ATOM 683 O O . ARG A 1 88 ? 31.818 27.981 -41.254 1.00 59.09 88 ARG A O 1
ATOM 690 N N . VAL A 1 89 ? 31.087 28.855 -39.313 1.00 60.38 89 VAL A N 1
ATOM 691 C CA . VAL A 1 89 ? 30.154 29.841 -39.894 1.00 60.38 89 VAL A CA 1
ATOM 692 C C . VAL A 1 89 ? 30.901 30.927 -40.679 1.00 60.38 89 VAL A C 1
ATOM 694 O O . VAL A 1 89 ? 30.465 31.341 -41.757 1.00 60.38 89 VAL A O 1
ATOM 697 N N . LEU A 1 90 ? 32.056 31.372 -40.176 1.00 59.97 90 LEU A N 1
ATOM 698 C CA . LEU A 1 90 ? 32.880 32.380 -40.851 1.00 59.97 90 LEU A CA 1
ATOM 699 C C . LEU A 1 90 ? 33.503 31.851 -42.152 1.00 59.97 90 LEU A C 1
ATOM 701 O O . LEU A 1 90 ? 33.540 32.580 -43.144 1.00 59.97 90 LEU A O 1
ATOM 705 N N . VAL A 1 91 ? 33.922 30.580 -42.186 1.00 60.69 91 VAL A N 1
ATOM 706 C CA . VAL A 1 91 ? 34.494 29.950 -43.391 1.00 60.69 91 VAL A CA 1
ATOM 707 C C . VAL A 1 91 ? 33.449 29.801 -44.502 1.00 60.69 91 VAL A C 1
ATOM 709 O O . VAL A 1 91 ? 33.732 30.136 -45.653 1.00 60.69 91 VAL A O 1
ATOM 712 N N . GLU A 1 92 ? 32.224 29.375 -44.180 1.00 58.16 92 GLU A N 1
ATOM 713 C CA . GLU A 1 92 ? 31.141 29.278 -45.173 1.00 58.16 92 GLU A CA 1
ATOM 714 C C . GLU A 1 92 ? 30.719 30.649 -45.717 1.00 58.16 92 GLU A C 1
ATOM 716 O O . GLU A 1 92 ? 30.424 30.792 -46.908 1.00 58.16 92 GLU A O 1
ATOM 721 N N . THR A 1 93 ? 30.732 31.676 -44.864 1.00 58.91 93 THR A N 1
ATOM 722 C CA . THR A 1 93 ? 30.403 33.048 -45.274 1.00 58.91 93 THR A CA 1
ATOM 723 C C . THR A 1 93 ? 31.470 33.608 -46.216 1.00 58.91 93 THR A C 1
ATOM 725 O O . THR A 1 93 ? 31.132 34.165 -47.260 1.00 58.91 93 THR A O 1
ATOM 728 N N . ALA A 1 94 ? 32.754 33.400 -45.907 1.00 59.72 94 ALA A N 1
ATOM 729 C CA . ALA A 1 94 ? 33.857 33.824 -46.766 1.00 59.72 94 ALA A CA 1
ATOM 730 C C . ALA A 1 94 ? 33.816 33.127 -48.139 1.00 59.72 94 ALA A C 1
ATOM 732 O O . ALA A 1 94 ? 33.912 33.797 -49.167 1.00 59.72 94 ALA A O 1
ATOM 733 N N . ALA A 1 95 ? 33.577 31.810 -48.171 1.00 60.84 95 ALA A N 1
ATOM 734 C CA . ALA A 1 95 ? 33.489 31.045 -49.416 1.00 60.84 95 ALA A CA 1
ATOM 735 C C . ALA A 1 95 ? 32.338 31.516 -50.328 1.00 60.84 95 ALA A C 1
ATOM 737 O O . ALA A 1 95 ? 32.499 31.591 -51.548 1.00 60.84 95 ALA A O 1
ATOM 738 N N . ARG A 1 96 ? 31.188 31.891 -49.748 1.00 58.69 96 ARG A N 1
ATOM 739 C CA . ARG A 1 96 ? 30.055 32.453 -50.504 1.00 58.69 96 ARG A CA 1
ATOM 740 C C . ARG A 1 96 ? 30.361 33.822 -51.110 1.00 58.69 96 ARG A C 1
ATOM 742 O O . ARG A 1 96 ? 29.955 34.073 -52.240 1.00 58.69 96 ARG A O 1
ATOM 749 N N . VAL A 1 97 ? 31.086 34.690 -50.403 1.00 59.56 97 VAL A N 1
ATOM 750 C CA . VAL A 1 97 ? 31.441 36.028 -50.913 1.00 59.56 97 VAL A CA 1
ATOM 751 C C . VAL A 1 97 ? 32.410 35.934 -52.095 1.00 59.56 97 VAL A C 1
ATOM 753 O O . VAL A 1 97 ? 32.254 36.674 -53.067 1.00 59.56 97 VAL A O 1
ATOM 756 N N . THR A 1 98 ? 33.357 34.991 -52.062 1.00 59.09 98 THR A N 1
ATOM 757 C CA . THR A 1 98 ? 34.323 34.780 -53.155 1.00 59.09 98 THR A CA 1
ATOM 758 C C . THR A 1 98 ? 33.671 34.234 -54.431 1.00 59.09 98 THR A C 1
ATOM 760 O O . THR A 1 98 ? 34.090 34.594 -55.527 1.00 59.09 98 THR A O 1
ATOM 763 N N . LEU A 1 99 ? 32.624 33.409 -54.315 1.00 58.00 99 LEU A N 1
ATOM 764 C CA . LEU A 1 99 ? 31.880 32.871 -55.465 1.00 58.00 99 LEU A CA 1
ATOM 765 C C . LEU A 1 99 ? 30.951 33.894 -56.140 1.00 58.00 99 LEU A C 1
ATOM 767 O O . LEU A 1 99 ? 30.616 33.718 -57.303 1.00 58.00 99 LEU A O 1
ATOM 771 N N . LEU A 1 100 ? 30.545 34.954 -55.434 1.00 55.81 100 LEU A N 1
ATOM 772 C CA . LEU A 1 100 ? 29.680 36.022 -55.960 1.00 55.81 100 LEU A CA 1
ATOM 773 C C . LEU A 1 100 ? 30.439 37.122 -56.727 1.00 55.81 100 LEU A C 1
ATOM 775 O O . LEU A 1 100 ? 29.803 37.960 -57.356 1.00 55.81 100 LEU A O 1
ATOM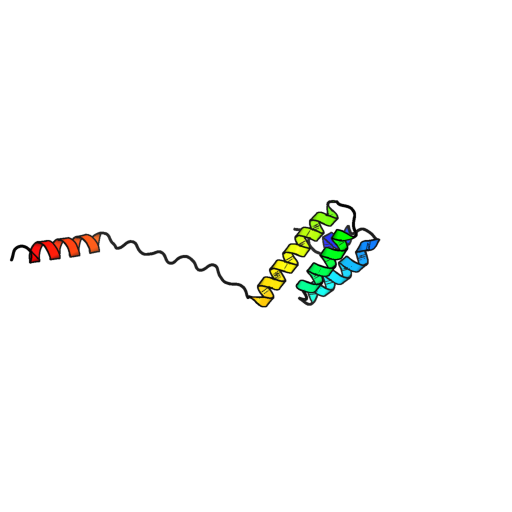 779 N N . HIS A 1 101 ? 31.776 37.134 -56.668 1.00 54.66 101 HIS A N 1
ATOM 780 C CA . HIS A 1 101 ? 32.637 38.138 -57.316 1.00 54.66 101 HIS A CA 1
ATOM 781 C C . HIS A 1 101 ? 33.449 37.570 -58.496 1.00 54.66 101 HIS A C 1
ATOM 783 O O . HIS A 1 101 ? 34.505 38.106 -58.834 1.00 54.66 101 HIS A O 1
ATOM 789 N 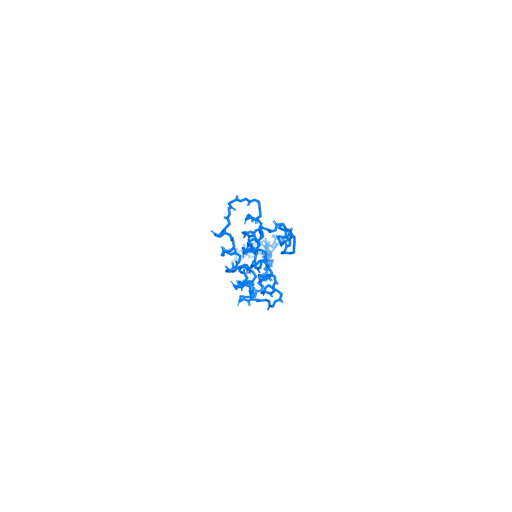N . ARG A 1 102 ? 32.983 36.479 -59.111 1.00 49.41 102 ARG A N 1
ATOM 790 C CA . ARG A 1 102 ? 33.596 35.862 -60.292 1.00 49.41 102 ARG A CA 1
ATOM 791 C C . ARG A 1 102 ? 32.591 35.799 -61.430 1.00 49.41 102 ARG A C 1
ATOM 793 O O . ARG A 1 102 ? 33.032 36.001 -62.579 1.00 49.41 102 ARG A O 1
#

Radius of gyration: 28.31 Å; chains: 1; bounding box: 47×49×77 Å